Protein AF-A0AA87K429-F1 (afdb_monomer_lite)

Structure (mmCIF, N/CA/C/O backbone):
data_AF-A0AA87K429-F1
#
_entry.id   AF-A0AA87K429-F1
#
loop_
_atom_site.group_PDB
_atom_site.id
_atom_site.type_symbol
_atom_site.label_atom_id
_atom_site.label_alt_id
_atom_site.label_comp_id
_atom_site.label_asym_id
_atom_site.label_entity_id
_atom_site.label_seq_id
_atom_site.pdbx_PDB_ins_code
_atom_site.Cartn_x
_atom_site.Cartn_y
_atom_site.Cartn_z
_atom_site.occupancy
_atom_site.B_iso_or_equiv
_atom_site.auth_seq_id
_atom_site.auth_comp_id
_atom_site.auth_asym_id
_atom_site.auth_atom_id
_atom_site.pdbx_PDB_model_num
ATOM 1 N N . MET A 1 1 ? 11.165 4.199 -10.216 1.00 83.62 1 MET A N 1
ATOM 2 C CA . MET A 1 1 ? 10.485 2.886 -10.277 1.00 83.62 1 MET A CA 1
ATOM 3 C C . MET A 1 1 ? 10.866 1.964 -9.120 1.00 83.62 1 MET A C 1
ATOM 5 O O . MET A 1 1 ? 10.014 1.184 -8.738 1.00 83.62 1 MET A O 1
ATOM 9 N N . PHE A 1 2 ? 12.076 2.061 -8.543 1.00 95.12 2 PHE A N 1
ATOM 10 C CA . PHE A 1 2 ? 12.560 1.129 -7.507 1.00 95.12 2 PHE A CA 1
ATOM 11 C C . PHE A 1 2 ? 12.830 1.727 -6.113 1.00 95.12 2 PHE A C 1
ATOM 13 O O . PHE A 1 2 ? 13.468 1.083 -5.290 1.00 95.12 2 PHE A O 1
ATOM 20 N N . ASN A 1 3 ? 12.351 2.937 -5.815 1.00 91.75 3 ASN A N 1
ATOM 21 C CA . ASN A 1 3 ? 12.518 3.538 -4.480 1.00 91.75 3 ASN A CA 1
ATOM 22 C C . ASN A 1 3 ? 11.823 2.729 -3.366 1.00 91.75 3 ASN A C 1
ATOM 24 O O . ASN A 1 3 ? 12.216 2.830 -2.215 1.00 91.75 3 ASN A O 1
ATOM 28 N N . GLY A 1 4 ? 10.857 1.863 -3.701 1.00 93.12 4 GLY A N 1
ATOM 29 C CA . GLY A 1 4 ? 10.257 0.938 -2.740 1.00 93.12 4 GLY A CA 1
ATOM 30 C C . GLY A 1 4 ? 11.239 -0.095 -2.172 1.00 93.12 4 GLY A C 1
ATOM 31 O O . GLY A 1 4 ? 10.907 -0.756 -1.197 1.00 93.12 4 GLY A O 1
ATOM 32 N N . LEU A 1 5 ? 12.445 -0.249 -2.733 1.00 95.19 5 LEU A N 1
ATOM 33 C CA . LEU A 1 5 ? 13.498 -1.081 -2.134 1.00 95.19 5 LEU A CA 1
ATOM 34 C C . LEU A 1 5 ? 14.034 -0.504 -0.814 1.00 95.19 5 LEU A C 1
ATOM 36 O O . LEU A 1 5 ? 14.496 -1.265 0.031 1.00 95.19 5 LEU A O 1
ATOM 40 N N . GLU A 1 6 ? 13.957 0.815 -0.636 1.00 95.75 6 GLU A N 1
ATOM 41 C CA . GLU A 1 6 ? 14.479 1.541 0.532 1.00 95.75 6 GLU A CA 1
ATOM 42 C C . GLU A 1 6 ? 13.372 1.926 1.529 1.00 95.75 6 GLU A C 1
ATOM 44 O O . GLU A 1 6 ? 13.635 2.558 2.548 1.00 95.75 6 GLU A O 1
ATOM 49 N N . GLU A 1 7 ? 12.126 1.541 1.245 1.00 95.06 7 GLU A N 1
ATOM 50 C CA . GLU A 1 7 ? 10.938 1.926 2.004 1.00 95.06 7 GLU A CA 1
ATOM 51 C C . GLU A 1 7 ? 10.151 0.675 2.451 1.00 95.06 7 GLU A C 1
ATOM 53 O O . GLU A 1 7 ? 9.851 -0.218 1.643 1.00 95.06 7 GLU A O 1
ATOM 58 N N . ASP A 1 8 ? 9.758 0.614 3.730 1.00 94.62 8 ASP A N 1
ATOM 59 C CA . ASP A 1 8 ? 8.818 -0.400 4.226 1.00 94.62 8 ASP A CA 1
ATOM 60 C C . ASP A 1 8 ? 7.372 0.10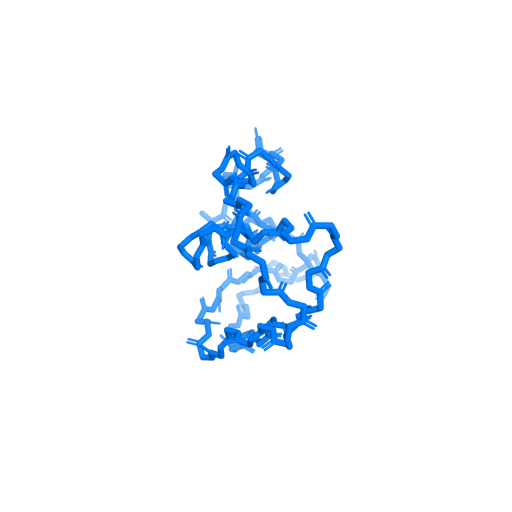9 4.036 1.00 94.62 8 ASP A C 1
ATOM 62 O O . ASP A 1 8 ? 6.998 1.149 4.590 1.00 94.62 8 ASP A O 1
ATOM 66 N N . PRO A 1 9 ? 6.503 -0.603 3.286 1.00 94.19 9 PRO A N 1
ATOM 67 C CA . PRO A 1 9 ? 5.087 -0.252 3.174 1.00 94.19 9 PRO A CA 1
ATOM 68 C C . PRO A 1 9 ? 4.383 -0.101 4.530 1.00 94.19 9 PRO A C 1
ATOM 70 O O . PRO A 1 9 ? 3.408 0.647 4.636 1.00 94.19 9 PRO A O 1
ATOM 73 N N . LYS A 1 10 ? 4.858 -0.795 5.574 1.00 92.69 10 LYS A N 1
ATOM 74 C CA . LYS A 1 10 ? 4.293 -0.724 6.928 1.00 92.69 10 LYS A CA 1
ATOM 75 C C . LYS A 1 10 ? 4.391 0.672 7.532 1.00 92.69 10 LYS A C 1
ATOM 77 O O . LYS A 1 10 ? 3.486 1.074 8.264 1.00 92.69 10 LYS A O 1
ATOM 82 N N . ASP A 1 11 ? 5.415 1.434 7.163 1.00 93.06 11 ASP A N 1
ATOM 83 C CA . ASP A 1 11 ? 5.639 2.790 7.670 1.00 93.06 11 ASP A CA 1
ATOM 84 C C . ASP A 1 11 ? 4.583 3.784 7.166 1.00 93.06 11 ASP A C 1
ATOM 86 O O . ASP A 1 11 ? 4.467 4.906 7.663 1.00 93.06 11 ASP A O 1
ATOM 90 N N . GLN A 1 12 ? 3.741 3.385 6.208 1.00 91.38 12 GLN A N 1
ATOM 91 C CA . GLN A 1 12 ? 2.638 4.218 5.743 1.00 91.38 12 GLN A CA 1
ATOM 92 C C . GLN A 1 12 ? 1.462 4.247 6.730 1.00 91.38 12 GLN A C 1
ATOM 94 O O . GLN A 1 12 ? 0.730 5.240 6.763 1.00 91.38 12 GLN A O 1
ATOM 99 N N . PHE A 1 13 ? 1.299 3.238 7.592 1.00 88.19 13 PHE A N 1
ATOM 100 C CA . PHE A 1 13 ? 0.141 3.088 8.489 1.00 88.19 13 PHE A CA 1
ATOM 101 C C . PHE A 1 13 ? 0.218 3.920 9.786 1.00 88.19 13 PHE A C 1
ATOM 103 O O . PHE A 1 13 ? -0.285 3.511 10.828 1.00 88.19 13 PHE A O 1
ATOM 110 N N . THR A 1 14 ? 0.818 5.113 9.741 1.00 77.69 14 THR A N 1
ATOM 111 C CA . THR A 1 14 ? 1.025 5.975 10.923 1.00 77.69 14 THR A CA 1
ATOM 112 C C . THR A 1 14 ? -0.230 6.681 11.433 1.00 77.69 14 THR A C 1
ATOM 114 O O . THR A 1 14 ? -0.294 7.049 12.603 1.00 77.69 14 THR A O 1
ATOM 117 N N . ALA A 1 15 ? -1.235 6.875 10.579 1.00 70.25 15 ALA A N 1
ATOM 118 C CA . ALA A 1 15 ? -2.505 7.486 10.956 1.00 70.25 15 ALA A CA 1
ATOM 119 C C . ALA A 1 15 ? -3.534 6.383 11.215 1.00 70.25 15 ALA A C 1
ATOM 121 O O . ALA A 1 15 ? -4.091 5.829 10.263 1.00 70.25 15 ALA A O 1
ATOM 122 N N . VAL A 1 16 ? -3.738 6.058 12.493 1.00 73.38 16 VAL A N 1
ATOM 123 C CA . VAL A 1 16 ? -4.764 5.121 12.954 1.00 73.38 16 VAL A CA 1
ATOM 124 C C . VAL A 1 16 ? -5.781 5.894 13.778 1.00 73.38 16 VAL A C 1
ATOM 126 O O . VAL A 1 16 ? -5.458 6.421 14.840 1.00 73.38 16 VAL A O 1
ATOM 129 N N . PHE A 1 17 ? -7.002 5.959 13.274 1.00 73.62 17 PHE A N 1
ATOM 130 C CA . PHE A 1 17 ? -8.135 6.568 13.948 1.00 73.62 17 PHE A CA 1
ATOM 131 C C . PHE A 1 17 ? -8.902 5.478 14.680 1.00 73.62 17 PHE A C 1
ATOM 133 O O . PHE A 1 17 ? -9.068 4.377 14.160 1.00 73.62 17 PHE A O 1
ATOM 140 N N . SER A 1 18 ? -9.335 5.780 15.896 1.00 65.50 18 SER A N 1
ATOM 141 C CA . SER A 1 18 ? -10.289 4.972 16.645 1.00 65.50 18 SER A CA 1
ATOM 142 C C . SER A 1 18 ? -11.662 5.603 16.492 1.00 65.50 18 SER A C 1
ATOM 144 O O . SER A 1 18 ? -12.106 6.367 17.347 1.00 65.50 18 SER A O 1
ATOM 146 N N . GLU A 1 19 ? -12.304 5.320 15.369 1.00 63.50 19 GLU A N 1
ATOM 147 C CA . GLU A 1 19 ? -13.740 5.518 15.236 1.00 63.50 19 GLU A CA 1
ATOM 148 C C . GLU A 1 19 ? -14.383 4.195 15.660 1.00 63.50 19 GLU A C 1
ATOM 150 O O . GLU A 1 19 ? -13.817 3.133 15.405 1.00 63.50 19 GLU A O 1
ATOM 155 N N . GLY A 1 20 ? -15.535 4.205 16.330 1.00 61.06 20 GLY A N 1
ATOM 156 C CA . GLY A 1 20 ? -16.261 2.979 16.712 1.00 61.06 20 GLY A CA 1
ATOM 157 C C . GLY A 1 20 ? -16.803 2.177 15.515 1.00 61.06 20 GLY A C 1
ATOM 158 O O . GLY A 1 20 ? -17.854 1.557 15.620 1.00 61.06 20 GLY A O 1
ATOM 159 N N . HIS A 1 21 ? -16.127 2.243 14.369 1.00 65.00 21 HIS A N 1
ATOM 160 C CA . HIS A 1 21 ? -16.422 1.555 13.130 1.00 65.00 21 HIS A CA 1
ATOM 161 C C . HIS A 1 21 ? -15.921 0.112 13.211 1.00 65.00 21 HIS A C 1
ATOM 163 O O . HIS A 1 21 ? -14.724 -0.156 13.119 1.00 65.00 21 HIS A O 1
ATOM 169 N N . GLU A 1 22 ? -16.862 -0.817 13.353 1.00 69.62 22 GLU A N 1
ATOM 170 C CA . GLU A 1 22 ? -16.650 -2.265 13.189 1.00 69.62 22 GLU A CA 1
ATOM 171 C C . GLU A 1 22 ? -17.153 -2.770 11.822 1.00 69.62 22 GLU A C 1
ATOM 173 O O . GLU A 1 22 ? -17.240 -3.969 11.570 1.00 69.62 22 GLU A O 1
ATOM 178 N N . GLU A 1 23 ? -17.477 -1.845 10.917 1.00 79.75 23 GLU A N 1
ATOM 179 C CA . GLU A 1 23 ? -17.949 -2.138 9.565 1.00 79.75 23 GLU A CA 1
ATOM 180 C C . GLU A 1 23 ? -16.786 -2.290 8.574 1.00 79.75 23 GLU A C 1
ATOM 182 O O . GLU A 1 23 ? -15.691 -1.762 8.773 1.00 79.75 23 GLU A O 1
ATOM 187 N N . GLY A 1 24 ? -17.021 -3.023 7.482 1.00 86.19 24 GLY A N 1
ATOM 188 C CA . GLY A 1 24 ? -16.009 -3.258 6.454 1.00 86.19 24 GLY A CA 1
ATOM 189 C C . GLY A 1 24 ? -15.585 -1.971 5.74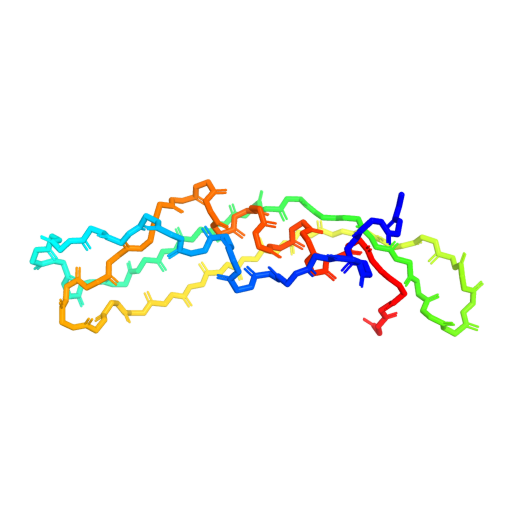1 1.00 86.19 24 GLY A C 1
ATOM 190 O O . GLY A 1 24 ? -16.419 -1.222 5.238 1.00 86.19 24 GLY A O 1
ATOM 191 N N . VAL A 1 25 ? -14.275 -1.753 5.638 1.00 89.81 25 VAL A N 1
ATOM 192 C CA . VAL A 1 25 ? -13.676 -0.663 4.863 1.00 89.81 25 VAL A CA 1
ATOM 193 C C . VAL A 1 25 ? -13.225 -1.214 3.515 1.00 89.81 25 VAL A C 1
ATOM 195 O O . VAL A 1 25 ? -12.498 -2.206 3.464 1.00 89.81 25 VAL A O 1
ATOM 198 N N . LEU A 1 26 ? -13.625 -0.555 2.426 1.00 92.44 26 LEU A N 1
ATOM 199 C CA . LEU A 1 26 ? -13.220 -0.884 1.059 1.00 92.44 26 LEU A CA 1
ATOM 200 C C . LEU A 1 26 ? -12.622 0.346 0.375 1.00 92.44 26 LEU A C 1
ATOM 202 O O . LEU A 1 26 ? -13.287 1.369 0.217 1.00 92.44 26 LEU A O 1
ATOM 206 N N . VAL A 1 27 ? -11.391 0.204 -0.106 1.00 94.75 27 VAL A N 1
ATOM 207 C CA . VAL A 1 27 ? -10.751 1.144 -1.028 1.00 94.75 27 VAL A CA 1
ATOM 208 C C . VAL A 1 27 ? -10.591 0.447 -2.364 1.00 94.75 27 VAL A C 1
ATOM 210 O O . VAL A 1 27 ? -9.897 -0.562 -2.475 1.00 94.75 27 VAL A O 1
ATOM 213 N N . LYS A 1 28 ? -11.259 0.973 -3.383 1.00 96.75 28 LYS A N 1
ATOM 214 C CA . LYS A 1 28 ? -11.234 0.428 -4.738 1.00 96.75 28 LYS A CA 1
ATOM 215 C C . LYS A 1 28 ? -10.504 1.369 -5.686 1.00 96.75 28 LYS A C 1
ATOM 217 O O . LYS A 1 28 ? -10.301 2.535 -5.363 1.00 96.75 28 LYS A O 1
ATOM 222 N N . ASP A 1 29 ? -10.177 0.844 -6.861 1.00 97.56 29 ASP A N 1
ATOM 223 C CA . ASP A 1 29 ? -9.678 1.624 -7.984 1.00 97.56 29 ASP A CA 1
ATOM 224 C C . ASP A 1 29 ? -8.332 2.307 -7.686 1.00 97.56 29 ASP A C 1
ATOM 226 O O . ASP A 1 29 ? -8.098 3.431 -8.117 1.00 97.56 29 ASP A O 1
ATOM 230 N N . ILE A 1 30 ? -7.439 1.633 -6.942 1.00 97.88 30 ILE A N 1
ATOM 231 C CA . ILE A 1 30 ? -6.078 2.123 -6.676 1.00 97.88 30 ILE A CA 1
ATOM 232 C C . ILE A 1 30 ? -5.194 1.753 -7.877 1.00 97.88 30 ILE A C 1
ATOM 234 O O . ILE A 1 30 ? -4.834 0.580 -8.012 1.00 97.88 30 ILE A O 1
ATOM 238 N N . PRO A 1 31 ? -4.823 2.696 -8.760 1.00 97.81 31 PRO A N 1
ATOM 239 C CA . PRO A 1 31 ? -3.916 2.389 -9.856 1.00 97.81 31 PRO A CA 1
ATOM 240 C C . PRO A 1 31 ? -2.522 2.080 -9.309 1.00 97.81 31 PRO A C 1
ATOM 242 O O . PRO A 1 31 ? -2.030 2.764 -8.408 1.00 97.81 31 PRO A O 1
ATOM 245 N N . PHE A 1 32 ? -1.858 1.078 -9.878 1.00 97.56 32 PHE A N 1
ATOM 246 C CA . PHE A 1 32 ? -0.469 0.783 -9.551 1.00 97.56 32 PHE A CA 1
ATOM 247 C C . PHE A 1 32 ? 0.336 0.393 -10.789 1.00 97.56 32 PHE A C 1
ATOM 249 O O . PHE A 1 32 ? -0.190 -0.093 -11.792 1.00 97.56 32 PHE A O 1
ATOM 256 N N . HIS A 1 33 ? 1.644 0.604 -10.683 1.00 97.50 33 HIS A N 1
ATOM 257 C CA . HIS A 1 33 ? 2.631 0.246 -11.689 1.00 97.50 33 HIS A CA 1
ATOM 258 C C . HIS A 1 33 ? 3.794 -0.446 -10.991 1.00 97.50 33 HIS A C 1
ATOM 260 O O . HIS A 1 33 ? 4.263 0.024 -9.952 1.00 97.50 33 HIS A O 1
ATOM 266 N N . SER A 1 34 ? 4.269 -1.539 -11.570 1.00 98.31 34 SER A N 1
ATOM 267 C CA . SER A 1 34 ? 5.386 -2.314 -11.046 1.00 98.31 34 SER A CA 1
ATOM 268 C C . SER A 1 34 ? 6.214 -2.900 -12.188 1.00 98.31 34 SER A C 1
ATOM 270 O O . SER A 1 34 ? 5.989 -2.596 -13.363 1.00 98.31 34 SER A O 1
ATOM 272 N N . MET A 1 35 ? 7.233 -3.677 -11.847 1.00 98.19 35 MET A N 1
ATOM 273 C CA . MET A 1 35 ? 8.144 -4.292 -12.798 1.00 98.19 35 MET A CA 1
ATOM 274 C C . MET A 1 35 ? 8.243 -5.782 -12.508 1.00 98.19 35 MET A C 1
ATOM 276 O O . MET A 1 35 ? 8.531 -6.156 -11.380 1.00 98.19 35 MET A O 1
ATOM 280 N N . CYS A 1 36 ? 8.030 -6.625 -13.517 1.00 97.94 36 CYS A N 1
ATOM 281 C CA . CYS A 1 36 ? 8.167 -8.068 -13.364 1.00 97.94 36 CYS A CA 1
ATOM 282 C C . CYS A 1 36 ? 9.625 -8.403 -13.038 1.00 97.94 36 CYS A C 1
ATOM 284 O O . CYS A 1 36 ? 10.520 -8.024 -13.795 1.00 97.94 36 CYS A O 1
ATOM 286 N N . GLU A 1 37 ? 9.882 -9.119 -11.950 1.00 97.81 37 GLU A N 1
ATOM 287 C CA . GLU A 1 37 ? 11.249 -9.450 -11.532 1.00 97.81 37 GLU A CA 1
ATOM 288 C C . GLU A 1 37 ? 11.971 -10.393 -12.496 1.00 97.81 37 GLU A C 1
ATOM 290 O O . GLU A 1 37 ? 13.182 -10.292 -12.665 1.00 97.81 37 GLU A O 1
ATOM 295 N N . HIS A 1 38 ? 11.226 -11.242 -13.202 1.00 97.88 38 HIS A N 1
ATOM 296 C CA . HIS A 1 38 ? 11.795 -12.205 -14.143 1.00 97.88 38 HIS A CA 1
ATOM 297 C C . HIS A 1 38 ? 12.360 -11.557 -15.410 1.00 97.88 38 HIS A C 1
ATOM 299 O O . HIS A 1 38 ? 13.325 -12.050 -15.987 1.00 97.88 38 HIS A O 1
ATOM 305 N N . HIS A 1 39 ? 11.734 -10.472 -15.870 1.00 98.06 39 HIS A N 1
ATOM 306 C CA . HIS A 1 39 ? 12.002 -9.906 -17.198 1.00 98.06 39 HIS A CA 1
ATOM 307 C C . HIS A 1 39 ? 12.365 -8.424 -17.163 1.00 98.06 39 HIS A C 1
ATOM 309 O O . HIS A 1 39 ? 12.741 -7.862 -18.188 1.00 98.06 39 HIS A O 1
ATOM 315 N N . LEU A 1 40 ? 12.211 -7.777 -16.007 1.00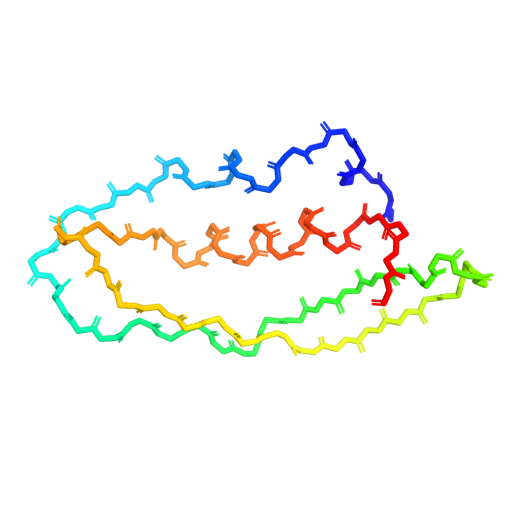 96.19 40 LEU A N 1
ATOM 316 C CA . LEU A 1 40 ? 12.342 -6.332 -15.839 1.00 96.19 40 LEU A CA 1
ATOM 317 C C . LEU A 1 40 ? 11.455 -5.533 -16.810 1.00 96.19 40 LEU A C 1
ATOM 319 O O . LEU A 1 40 ? 11.793 -4.433 -17.246 1.00 96.19 40 LEU A O 1
ATOM 323 N N . VAL A 1 41 ? 10.287 -6.093 -17.133 1.00 97.75 41 VAL A N 1
ATOM 324 C CA . VAL A 1 41 ? 9.272 -5.467 -17.986 1.00 97.75 41 VAL A CA 1
ATOM 325 C C . VAL A 1 41 ? 8.178 -4.855 -17.105 1.00 97.75 41 VAL A C 1
ATOM 327 O O . VAL A 1 41 ? 7.754 -5.497 -16.138 1.00 97.75 41 VAL A O 1
ATOM 330 N N . PRO A 1 42 ? 7.699 -3.633 -17.403 1.00 97.62 42 PRO A N 1
ATOM 331 C CA . PRO A 1 42 ? 6.615 -3.017 -16.650 1.00 97.62 42 PRO A CA 1
ATOM 332 C C . PRO A 1 42 ? 5.310 -3.811 -16.731 1.00 97.62 42 PRO A C 1
ATOM 334 O O . PRO A 1 42 ? 4.919 -4.274 -17.801 1.00 97.62 42 PRO A O 1
ATOM 337 N N . PHE A 1 43 ? 4.586 -3.864 -15.618 1.00 98.12 43 PHE A N 1
ATOM 338 C CA . PHE A 1 43 ? 3.173 -4.225 -15.586 1.00 98.12 43 PHE A CA 1
ATOM 339 C C . PHE A 1 43 ? 2.398 -3.209 -14.750 1.00 98.12 43 PHE A C 1
ATOM 341 O O . PHE A 1 43 ? 2.965 -2.464 -13.946 1.00 98.12 43 PHE A O 1
ATOM 348 N N . TYR A 1 44 ? 1.096 -3.125 -14.983 1.00 98.06 44 TYR A N 1
ATOM 349 C CA . TYR A 1 44 ? 0.228 -2.148 -14.342 1.00 98.06 44 TYR A CA 1
ATOM 350 C C . TYR A 1 44 ? -1.171 -2.717 -14.177 1.00 98.06 44 TYR A C 1
ATOM 352 O O . TYR A 1 44 ? -1.574 -3.634 -14.893 1.00 98.06 44 TYR A O 1
ATOM 360 N N . GLY A 1 45 ? -1.912 -2.165 -13.229 1.00 98.00 45 GLY A N 1
ATOM 361 C CA . GLY A 1 45 ? -3.248 -2.639 -12.931 1.00 98.00 45 GLY A CA 1
ATOM 362 C C . GLY A 1 45 ? -3.944 -1.790 -11.889 1.00 98.00 45 GLY A C 1
ATOM 363 O O . GLY A 1 45 ? -3.556 -0.655 -11.603 1.00 98.00 45 GLY A O 1
ATOM 364 N N . ILE A 1 46 ? -4.998 -2.374 -11.333 1.00 98.38 46 ILE A N 1
ATOM 365 C CA . ILE A 1 46 ? -5.831 -1.766 -10.308 1.00 98.38 46 ILE A CA 1
ATOM 366 C C . ILE A 1 46 ? -5.834 -2.692 -9.094 1.00 98.38 46 ILE A C 1
ATOM 368 O O . ILE A 1 46 ? -6.080 -3.890 -9.224 1.00 98.38 46 ILE A O 1
ATOM 372 N N . ALA A 1 47 ? -5.564 -2.131 -7.920 1.00 98.12 47 ALA A N 1
ATOM 373 C CA . ALA A 1 47 ? -5.680 -2.811 -6.643 1.00 98.12 47 ALA A CA 1
ATOM 374 C C . ALA A 1 47 ? -6.969 -2.389 -5.925 1.00 98.12 47 ALA A C 1
ATOM 376 O O . ALA A 1 4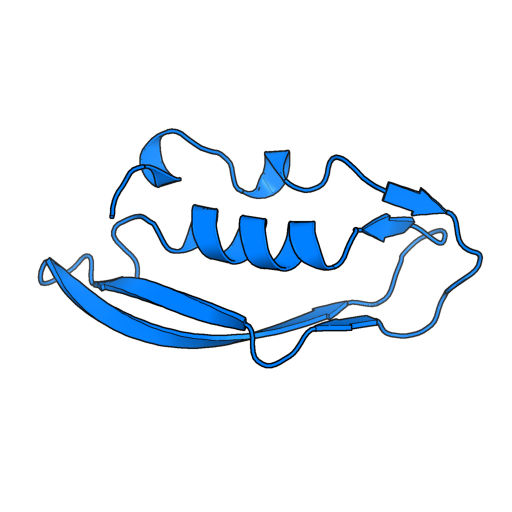7 ? -7.374 -1.222 -5.929 1.00 98.12 47 ALA A O 1
ATOM 377 N N . HIS A 1 48 ? -7.587 -3.361 -5.261 1.00 97.50 48 HIS A N 1
ATOM 378 C CA . HIS A 1 48 ? -8.708 -3.156 -4.355 1.00 97.50 48 HIS A CA 1
ATOM 379 C C . HIS A 1 48 ? -8.312 -3.717 -2.992 1.00 97.50 48 HIS A C 1
ATOM 381 O O . HIS A 1 48 ? -7.870 -4.861 -2.898 1.00 97.50 48 HIS A O 1
ATOM 387 N N . VAL A 1 49 ? -8.451 -2.916 -1.940 1.00 95.94 49 VAL A N 1
ATOM 388 C CA . VAL A 1 49 ? -8.080 -3.291 -0.575 1.00 95.94 49 VAL A CA 1
ATOM 389 C C . VAL A 1 49 ? -9.316 -3.220 0.304 1.00 95.94 49 VAL A C 1
ATOM 391 O O . VAL A 1 49 ? -9.947 -2.170 0.412 1.00 95.94 49 VAL A O 1
ATOM 394 N N . ALA A 1 50 ? -9.647 -4.338 0.943 1.00 94.00 50 ALA A N 1
ATOM 395 C CA . ALA A 1 50 ? -10.748 -4.438 1.887 1.00 94.00 50 ALA A CA 1
ATOM 396 C C . ALA A 1 50 ? -10.248 -4.997 3.219 1.00 94.00 50 ALA A C 1
ATOM 398 O O . ALA A 1 50 ? -9.436 -5.923 3.239 1.00 94.00 50 ALA A O 1
ATOM 399 N N . TYR A 1 51 ? -10.734 -4.450 4.329 1.00 91.56 51 TYR A N 1
ATOM 400 C CA . TYR A 1 51 ? -10.458 -4.984 5.661 1.00 91.56 51 TYR A CA 1
ATOM 401 C C . TYR A 1 51 ? -11.586 -4.642 6.637 1.00 91.56 51 TYR A C 1
ATOM 403 O O . TYR A 1 51 ? -12.324 -3.677 6.444 1.00 91.56 51 TYR A O 1
ATOM 411 N N . ILE A 1 52 ? -11.707 -5.434 7.701 1.00 90.12 52 ILE A N 1
ATOM 412 C CA . ILE A 1 52 ? -12.597 -5.144 8.829 1.00 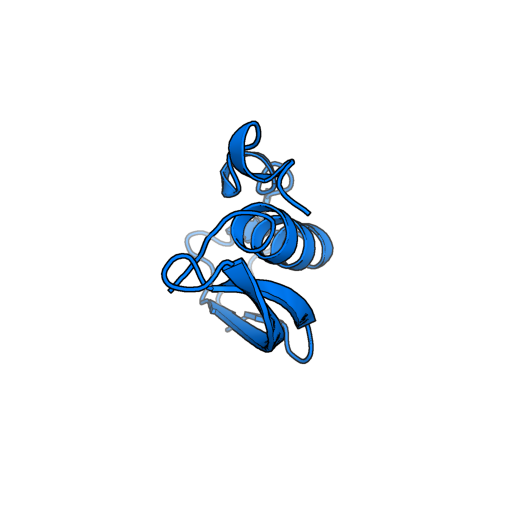90.12 52 ILE A CA 1
ATOM 413 C C . ILE A 1 52 ? -11.730 -4.566 9.955 1.00 90.12 52 ILE A C 1
ATOM 415 O O . ILE A 1 52 ? -10.753 -5.213 10.352 1.00 90.12 52 ILE A O 1
ATOM 419 N N . PRO A 1 53 ? -12.023 -3.355 10.457 1.00 88.19 53 PRO A N 1
ATOM 420 C CA . PRO A 1 53 ? -11.280 -2.765 11.560 1.00 88.19 53 PRO A CA 1
ATOM 421 C C . PRO A 1 53 ? -11.326 -3.648 12.811 1.00 88.19 53 PRO A C 1
ATOM 423 O O . PRO A 1 53 ? -12.358 -4.199 13.179 1.00 88.19 53 PRO A O 1
ATOM 426 N N . SER A 1 54 ? -10.194 -3.751 13.509 1.00 85.25 54 SER A N 1
ATOM 427 C CA . SER A 1 54 ? -10.120 -4.409 14.817 1.00 85.25 54 SER A CA 1
ATOM 428 C C . SER A 1 54 ? -9.917 -3.360 15.899 1.00 85.25 54 SER A C 1
ATOM 430 O O . SER A 1 54 ? -8.971 -2.567 15.815 1.00 85.25 54 SER A O 1
ATOM 432 N N . LYS A 1 55 ? -10.775 -3.375 16.929 1.00 83.62 55 LYS A N 1
ATOM 433 C CA . LYS A 1 55 ? -10.782 -2.388 18.026 1.00 83.62 55 LYS A CA 1
ATOM 434 C C . LYS A 1 55 ? -10.969 -0.951 17.514 1.00 83.62 55 LYS A C 1
ATOM 436 O O . LYS A 1 55 ? -10.283 -0.042 17.973 1.00 83.62 55 LYS A O 1
ATOM 441 N N . GLY A 1 56 ? -11.812 -0.781 16.493 1.00 79.88 56 GLY A N 1
ATOM 442 C CA . GLY A 1 56 ? -12.073 0.509 15.845 1.00 79.88 56 GLY A CA 1
ATOM 443 C C . GLY A 1 56 ? -10.876 1.127 15.111 1.00 79.88 56 GLY A C 1
ATOM 444 O O . GLY A 1 56 ? -10.946 2.282 14.716 1.00 79.88 56 GLY A O 1
ATOM 445 N N . ARG A 1 57 ? -9.755 0.405 14.939 1.00 84.38 57 ARG A N 1
ATOM 446 C CA . ARG A 1 57 ? -8.548 0.941 14.288 1.00 84.38 57 ARG A CA 1
ATOM 447 C C . ARG A 1 57 ? -8.729 1.025 12.776 1.00 84.38 57 ARG A C 1
ATOM 449 O O . ARG A 1 57 ? -8.642 0.014 12.077 1.00 84.38 57 ARG A O 1
ATOM 456 N N . VAL A 1 58 ? -8.911 2.241 12.284 1.00 86.50 58 VAL A N 1
ATOM 457 C CA . VAL A 1 58 ? -9.046 2.577 10.865 1.00 86.50 58 VAL A CA 1
ATOM 458 C C . VAL A 1 58 ? -7.799 3.323 10.410 1.00 86.50 58 VAL A C 1
ATOM 460 O O . VAL A 1 58 ? -7.351 4.245 11.085 1.00 86.50 58 VAL A O 1
ATOM 463 N N . THR A 1 59 ? -7.222 2.949 9.268 1.00 88.88 59 THR A N 1
ATOM 464 C CA . 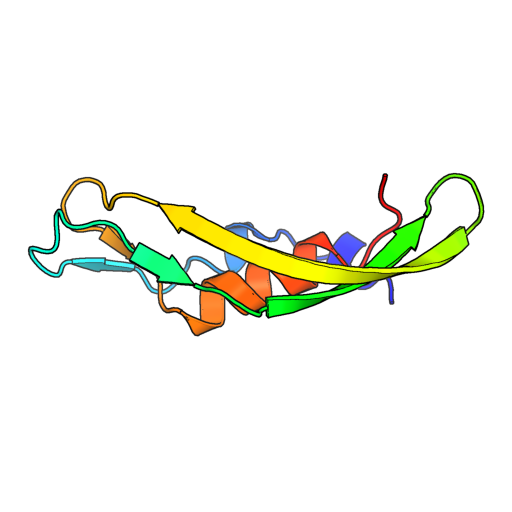THR A 1 59 ? -6.134 3.730 8.670 1.00 88.88 59 THR A CA 1
ATOM 465 C C . THR A 1 59 ? -6.678 4.733 7.659 1.00 88.88 59 THR A C 1
ATOM 467 O O . THR A 1 59 ? -7.702 4.494 7.021 1.00 88.88 59 THR A O 1
ATOM 470 N N . GLY A 1 60 ? -5.991 5.863 7.489 1.00 88.19 60 GLY A N 1
ATOM 471 C CA . GLY A 1 60 ? -6.371 6.838 6.468 1.00 88.19 60 GLY A CA 1
ATOM 472 C C . GLY A 1 60 ? -6.346 6.230 5.059 1.00 88.19 60 GLY A C 1
ATOM 473 O O . GLY A 1 60 ? -5.383 5.566 4.680 1.00 88.19 60 GLY A O 1
ATOM 474 N N . LEU A 1 61 ? -7.366 6.514 4.244 1.00 89.31 61 LEU A N 1
ATOM 475 C CA . LEU A 1 61 ? -7.499 5.963 2.884 1.00 89.31 61 LEU A CA 1
ATOM 476 C C . LEU A 1 61 ? -6.262 6.238 2.006 1.00 89.31 61 LEU A C 1
ATOM 478 O O . LEU A 1 61 ? -5.798 5.368 1.272 1.00 89.31 61 LEU A O 1
ATOM 482 N N . SER A 1 62 ? -5.665 7.428 2.137 1.00 91.31 62 SER A N 1
ATOM 483 C CA . SER A 1 62 ? -4.442 7.800 1.411 1.00 91.31 62 SER A CA 1
ATOM 484 C C . SER A 1 62 ? -3.203 7.008 1.845 1.00 91.31 62 SER A C 1
ATOM 486 O O . SER A 1 62 ? -2.243 6.908 1.082 1.00 91.31 62 SER A O 1
ATOM 488 N N . LYS A 1 63 ? -3.203 6.425 3.052 1.00 93.81 63 LYS A N 1
ATOM 489 C CA . LYS A 1 63 ? -2.122 5.558 3.537 1.00 93.81 63 LYS A CA 1
ATOM 490 C C . LYS A 1 63 ? -2.168 4.180 2.893 1.00 93.81 63 LYS A C 1
ATOM 492 O O . LYS A 1 63 ? -1.112 3.656 2.563 1.00 93.81 63 LYS A O 1
ATOM 497 N N . LEU A 1 64 ? -3.362 3.647 2.626 1.00 94.44 64 LEU A N 1
ATOM 498 C CA . LEU A 1 64 ? -3.526 2.397 1.874 1.00 94.44 64 LEU A CA 1
ATOM 499 C C . LEU A 1 64 ? -2.988 2.538 0.449 1.00 94.44 64 LEU A C 1
ATOM 501 O O . LEU A 1 64 ? -2.195 1.710 0.012 1.00 94.44 64 LEU A O 1
ATOM 505 N N . ALA A 1 65 ? -3.346 3.624 -0.241 1.00 95.00 65 ALA A N 1
ATOM 506 C CA . ALA A 1 65 ? -2.829 3.902 -1.581 1.00 95.00 65 ALA A CA 1
ATOM 507 C C . ALA A 1 65 ? -1.294 4.031 -1.594 1.00 95.00 65 ALA A C 1
ATOM 509 O O . ALA A 1 65 ? -0.630 3.432 -2.437 1.00 95.00 65 ALA A O 1
ATOM 510 N N . ARG A 1 66 ? -0.715 4.738 -0.613 1.00 95.44 66 ARG A N 1
ATOM 511 C CA . ARG A 1 66 ? 0.746 4.843 -0.457 1.00 95.44 66 ARG A CA 1
ATOM 512 C C . ARG A 1 66 ? 1.410 3.506 -0.144 1.00 95.44 66 ARG A C 1
ATOM 514 O O . ARG A 1 66 ? 2.472 3.226 -0.680 1.00 95.44 66 ARG A O 1
ATOM 521 N N . ALA A 1 67 ? 0.803 2.664 0.689 1.00 96.25 67 ALA A N 1
ATOM 522 C CA . ALA A 1 67 ? 1.339 1.334 0.967 1.00 96.25 67 ALA A CA 1
ATOM 523 C C . ALA A 1 67 ? 1.387 0.475 -0.309 1.00 96.25 67 ALA A C 1
ATOM 525 O O . ALA A 1 67 ? 2.402 -0.167 -0.569 1.00 96.25 67 ALA A O 1
ATOM 526 N N . VAL A 1 68 ? 0.336 0.522 -1.140 1.00 97.31 68 VAL A N 1
ATOM 527 C CA . VAL A 1 68 ? 0.314 -0.134 -2.461 1.00 97.31 68 VAL A CA 1
ATOM 528 C C . VAL A 1 68 ? 1.416 0.419 -3.365 1.00 97.31 68 VAL A C 1
ATOM 530 O O . VAL A 1 68 ? 2.124 -0.352 -4.010 1.00 97.31 68 VAL A O 1
ATOM 533 N N . GLU A 1 69 ? 1.612 1.736 -3.389 1.00 96.12 69 GLU A N 1
ATOM 534 C CA . GLU A 1 69 ? 2.673 2.386 -4.163 1.00 96.12 69 GLU A CA 1
ATOM 535 C C . GLU A 1 69 ? 4.072 1.921 -3.725 1.00 96.12 69 GLU A C 1
ATOM 537 O O . GLU A 1 69 ? 4.848 1.445 -4.553 1.00 96.12 69 GLU A O 1
ATOM 542 N N . VAL A 1 70 ? 4.382 1.976 -2.427 1.00 96.88 70 VAL A N 1
ATOM 543 C CA . VAL A 1 70 ? 5.673 1.530 -1.872 1.00 96.88 70 VAL A CA 1
ATOM 544 C C . VAL A 1 70 ? 5.901 0.039 -2.121 1.00 96.88 70 VAL A C 1
ATOM 546 O O . VAL A 1 70 ? 7.011 -0.382 -2.465 1.00 96.88 70 VAL A O 1
ATOM 549 N N . ALA A 1 71 ? 4.857 -0.781 -1.994 1.00 97.00 71 ALA A N 1
ATOM 550 C CA . ALA A 1 71 ? 4.935 -2.204 -2.300 1.00 97.00 71 ALA A CA 1
ATOM 551 C C . ALA A 1 71 ? 5.209 -2.444 -3.794 1.00 97.00 71 ALA A C 1
ATOM 553 O O . ALA A 1 71 ? 6.021 -3.300 -4.127 1.00 97.00 71 ALA A O 1
ATOM 554 N N . SER A 1 72 ? 4.606 -1.657 -4.687 1.00 97.62 72 SER A N 1
ATOM 555 C CA . SER A 1 72 ? 4.697 -1.845 -6.143 1.00 97.62 72 SER A CA 1
ATOM 556 C C . SER A 1 72 ? 5.992 -1.311 -6.759 1.00 97.62 72 SER A C 1
ATOM 558 O O . SER A 1 72 ? 6.408 -1.772 -7.820 1.00 97.62 72 SER A O 1
ATOM 560 N N . ARG A 1 73 ? 6.668 -0.353 -6.114 1.00 96.69 73 ARG A N 1
ATOM 561 C CA . ARG A 1 73 ? 7.898 0.276 -6.625 1.00 96.69 73 ARG A CA 1
ATOM 562 C C . ARG A 1 73 ? 9.167 -0.546 -6.357 1.00 96.69 73 ARG A C 1
ATOM 564 O O . ARG A 1 73 ? 10.142 -0.032 -5.813 1.00 96.69 73 ARG A O 1
ATOM 571 N N . ARG A 1 74 ? 9.147 -1.822 -6.741 1.00 96.94 74 ARG A N 1
ATOM 572 C CA . ARG A 1 74 ? 10.261 -2.790 -6.715 1.00 96.94 74 ARG A CA 1
ATOM 573 C C . ARG A 1 74 ? 10.010 -3.883 -7.776 1.00 96.94 74 ARG A C 1
ATOM 575 O O . ARG A 1 74 ? 8.891 -3.935 -8.288 1.00 96.94 74 ARG A O 1
ATOM 582 N N . PRO A 1 75 ? 11.001 -4.715 -8.144 1.00 97.62 75 PRO A N 1
ATOM 583 C CA . PRO A 1 75 ? 10.742 -5.942 -8.897 1.00 97.62 75 PRO A CA 1
ATOM 584 C C . PRO A 1 75 ? 9.743 -6.830 -8.139 1.00 97.62 75 PRO A C 1
ATOM 586 O O . PRO A 1 75 ? 9.878 -6.991 -6.928 1.00 97.62 75 PRO A O 1
ATOM 589 N N . GLN A 1 76 ? 8.719 -7.317 -8.833 1.00 97.56 76 GLN A N 1
ATOM 590 C CA . GLN A 1 76 ? 7.588 -8.051 -8.267 1.00 97.56 76 GLN A CA 1
ATOM 591 C C . GLN A 1 76 ? 7.183 -9.232 -9.155 1.00 97.56 76 GLN A C 1
ATOM 593 O O . GLN A 1 76 ? 7.516 -9.277 -10.346 1.00 97.56 76 GLN A O 1
ATOM 598 N N . LEU A 1 77 ? 6.428 -10.152 -8.555 1.00 94.62 77 LEU A N 1
ATOM 599 C CA . LEU A 1 77 ? 5.764 -11.279 -9.211 1.00 94.62 77 LEU A CA 1
ATOM 600 C C . LEU A 1 77 ? 4.418 -10.887 -9.831 1.00 94.62 77 LEU A C 1
ATOM 602 O O . LEU A 1 77 ? 3.702 -10.053 -9.230 1.00 94.62 77 LEU A O 1
#

Radius of gyration: 14.09 Å; chains: 1; bounding box: 32×20×36 Å

Secondary structure (DSSP, 8-state):
--GGGS--GGGGTT-EEE-S--SPEEEEEEEEEEEETTT--EEEEEEEEEE--BTTEEE-HHHHHHHHHHHHSSEE-

pLDDT: mean 90.91, std 9.34, range [61.06, 98.38]

Foldseek 3Di:
DACLVVDQLVVLQPDWDQDVAQDKDKDWFQKEKAAAQVPRHIDIDIDIDMDGDDNSTDGDSVSVSSSRHSVRNRHDD

Sequence (77 aa):
MFNGLEEDPKDQFTAVFSEGHEEGVLVKDIPFHSMCEHHLVPFYGIAHVAYIPSKGRVTGLSKLARAVEVASRRPQL

Organism: NCBI:txid996306

InterPro domains:
  IPR001474 GTP cyclohydrolase I [PTHR11109] (1-76)
  IPR018234 GTP cyclohydrolase I, conserved site [PS00859] (24-39)
  IPR020602 GTP cyclohydrolase I domain [PF01227] (1-77)
  IPR043133 GTP cyclohydrolase I, C-terminal/NADPH-dependent 7-cyano-7-deazaguanine reductase [G3DSA:3.30.1130.10] (13-77)